Protein 5V0M (pdb70)

Foldseek 3Di:
DDVLQVQLVVVVVLQVVQLVCVVVCVVPVFQPPDDQVPRDQDPFWGWGWPDGDGPKTKIKTAGDCVVHNPDAWIWIAMNVGDIAIDGDPDDNPPRD

Structure (mmCIF, N/CA/C/O backbone):
data_5V0M
#
_entry.id   5V0M
#
_cell.length_a   46.320
_cell.length_b   21.800
_cell.length_c   83.830
_cell.angle_alpha   90.00
_cell.angle_beta   104.24
_cell.angle_gamma   90.00
#
_symmetry.space_group_name_H-M   'C 1 2 1'
#
loop_
_entity.id
_entity.type
_entity.pdbx_description
1 polymer 'Type IV pilin protein'
2 non-polymer GLYCEROL
3 water water
#
loop_
_atom_site.group_PDB
_atom_site.id
_atom_site.type_symbol
_atom_site.label_atom_id
_atom_site.label_alt_id
_atom_site.label_comp_id
_atom_site.label_asym_id
_atom_site.label_entity_id
_atom_site.label_seq_id
_atom_site.pdbx_PDB_ins_code
_atom_site.Cartn_x
_atom_site.Cartn_y
_atom_site.Cartn_z
_atom_site.occupancy
_atom_site.B_iso_or_equiv
_atom_site.auth_seq_id
_atom_site.auth_comp_id
_atom_site.auth_asym_id
_atom_site.auth_atom_id
_atom_site.pdbx_PDB_model_num
ATOM 1 N N . GLY A 1 1 ? 30.515 -7.471 77.823 1.00 11.77 25 GLY A N 1
ATOM 2 C CA . GLY A 1 1 ? 30.818 -7.390 79.247 1.00 7.90 25 GLY A CA 1
ATOM 3 C C . GLY A 1 1 ? 32.274 -7.064 79.495 1.00 10.89 25 GLY A C 1
ATOM 4 O O . GLY A 1 1 ? 33.053 -6.908 78.559 1.00 13.22 25 GLY A O 1
ATOM 7 N N . SER A 1 2 ? 32.664 -6.961 80.764 1.00 11.28 26 SER A N 1
ATOM 8 C CA . SER A 1 2 ? 34.012 -6.539 81.131 1.00 11.09 26 SER A CA 1
ATOM 9 C C . SER A 1 2 ? 34.543 -7.396 82.274 1.00 8.20 26 SER A C 1
ATOM 10 O O . SER A 1 2 ? 33.971 -7.383 83.372 1.00 8.70 26 SER A O 1
ATOM 18 N N . HIS A 1 3 ? 35.656 -8.098 82.028 1.00 10.75 27 HIS A N 1
ATOM 19 C CA . HIS A 1 3 ? 36.341 -8.827 83.088 1.00 11.59 27 HIS A CA 1
ATOM 20 C C . HIS A 1 3 ? 36.731 -7.887 84.214 1.00 7.54 27 HIS A C 1
ATOM 21 O O . HIS A 1 3 ? 36.606 -8.227 85.395 1.00 7.47 27 HIS A O 1
ATOM 69 N N . ARG A 1 5 ? 35.338 -5.048 85.239 1.00 6.99 29 ARG A N 1
ATOM 70 C CA . ARG A 1 5 ? 34.212 -4.687 86.101 1.00 9.23 29 ARG A CA 1
ATOM 71 C C . ARG A 1 5 ? 33.815 -5.856 86.990 1.00 7.48 29 ARG A C 1
ATOM 72 O O . ARG A 1 5 ? 33.525 -5.670 88.180 1.00 7.32 29 ARG A O 1
ATOM 94 N N . ARG A 1 6 ? 33.794 -7.067 86.445 1.00 6.90 30 ARG A N 1
ATOM 95 C CA . ARG A 1 6 ? 33.462 -8.214 87.275 1.00 6.65 30 ARG A CA 1
ATOM 96 C C . ARG A 1 6 ? 34.438 -8.339 88.425 1.00 7.97 30 ARG A C 1
ATOM 97 O O . ARG A 1 6 ? 34.020 -8.515 89.573 1.00 6.27 30 ARG A O 1
ATOM 118 N N . VAL A 1 7 ? 35.745 -8.232 88.156 1.00 5.94 31 VAL A N 1
ATOM 119 C CA . VAL A 1 7 ? 36.741 -8.343 89.226 1.00 5.23 31 VAL A CA 1
ATOM 120 C C . VAL A 1 7 ? 36.550 -7.242 90.264 1.00 4.00 31 VAL A C 1
ATOM 121 O O . VAL A 1 7 ? 36.518 -7.500 91.475 1.00 5.49 31 VAL A O 1
ATOM 134 N N . ARG A 1 8 ? 36.435 -5.997 89.802 1.00 4.31 32 ARG A N 1
ATOM 135 C CA . ARG A 1 8 ? 36.412 -4.879 90.737 1.00 5.75 32 ARG A CA 1
ATOM 136 C C . ARG A 1 8 ? 35.155 -4.913 91.591 1.00 5.24 32 ARG A C 1
ATOM 137 O O . ARG A 1 8 ? 35.212 -4.611 92.793 1.00 5.88 32 ARG A O 1
ATOM 158 N N . LEU A 1 9 ? 34.017 -5.274 91.006 1.00 5.70 33 LEU A N 1
ATOM 159 C CA . LEU A 1 9 ? 32.792 -5.380 91.793 1.00 7.35 33 LEU A CA 1
ATOM 160 C C . LEU A 1 9 ? 32.848 -6.535 92.768 1.00 5.94 33 LEU A C 1
ATOM 161 O O . LEU A 1 9 ? 32.325 -6.412 93.887 1.00 8.93 33 LEU A O 1
ATOM 177 N N . SER A 1 10 ? 33.523 -7.630 92.412 1.00 8.02 34 SER A N 1
ATOM 178 C CA . SER A 1 10 ? 33.690 -8.716 93.373 1.00 8.09 34 SER A CA 1
ATOM 179 C C . SER A 1 10 ? 34.591 -8.283 94.520 1.00 7.92 34 SER A C 1
ATOM 180 O O . SER A 1 10 ? 34.331 -8.608 95.691 1.00 9.32 34 SER A O 1
ATOM 188 N N . GLU A 1 11 ? 35.626 -7.519 94.214 1.00 7.45 35 GLU A N 1
ATOM 189 C CA . GLU A 1 11 ? 36.541 -7.092 95.266 1.00 9.58 35 GLU A CA 1
ATOM 190 C C . GLU A 1 11 ? 35.884 -6.091 96.207 1.00 6.70 35 GLU A C 1
ATOM 191 O O . GLU A 1 11 ? 36.172 -6.096 97.408 1.00 8.65 35 GLU A O 1
ATOM 203 N N . VAL A 1 12 ? 35.030 -5.192 95.696 1.00 7.74 36 VAL A N 1
ATOM 204 C CA . VAL A 1 12 ? 34.421 -4.224 96.609 1.00 7.40 36 VAL A CA 1
ATOM 205 C C . VAL A 1 12 ? 33.399 -4.912 97.498 1.00 6.68 36 VAL A C 1
ATOM 206 O O . VAL A 1 12 ? 33.167 -4.483 98.645 1.00 7.31 36 VAL A O 1
ATOM 219 N N . ARG A 1 13 ? 32.808 -6.017 97.037 1.00 8.99 37 ARG A N 1
ATOM 220 C CA . ARG A 1 13 ? 31.994 -6.819 97.943 1.00 7.46 37 ARG A CA 1
ATOM 221 C C . ARG A 1 13 ? 32.812 -7.214 99.165 1.00 8.21 37 ARG A C 1
ATOM 222 O O . ARG A 1 13 ? 32.351 -7.088 100.300 1.00 8.73 37 ARG A O 1
ATOM 243 N N . THR A 1 14 ? 34.047 -7.664 98.949 1.00 9.00 38 THR A N 1
ATOM 244 C CA . THR A 1 14 ? 34.911 -8.077 100.043 1.00 7.49 38 THR A CA 1
ATOM 245 C C . THR A 1 14 ? 35.264 -6.899 100.949 1.00 7.97 38 THR A C 1
ATOM 246 O O . THR A 1 14 ? 35.253 -7.016 102.176 1.00 9.31 38 THR A O 1
ATOM 257 N N . THR A 1 15 ? 35.591 -5.754 100.364 1.00 6.17 39 THR A N 1
ATOM 258 C CA . THR A 1 15 ? 35.906 -4.567 101.163 1.00 7.67 39 THR A CA 1
ATOM 259 C C . THR A 1 15 ? 34.734 -4.200 102.068 1.00 8.41 39 THR A C 1
ATOM 260 O O . THR A 1 15 ? 34.914 -3.873 103.246 1.00 6.72 39 THR A O 1
ATOM 271 N N . LEU A 1 16 ? 33.527 -4.205 101.516 1.00 5.36 40 LEU A N 1
ATOM 272 C CA . LEU A 1 16 ? 32.351 -3.873 102.318 1.00 5.33 40 LEU A CA 1
ATOM 273 C C . LEU A 1 16 ? 32.148 -4.897 103.429 1.00 5.10 40 LEU A C 1
ATOM 274 O O . LEU A 1 16 ? 31.883 -4.529 104.582 1.00 6.55 40 LEU A O 1
ATOM 290 N N . LEU A 1 17 ? 32.270 -6.195 103.111 1.00 7.36 41 LEU A N 1
ATOM 291 C CA . LEU A 1 17 ? 32.049 -7.213 104.133 1.00 9.58 41 LEU A CA 1
ATOM 292 C C . LEU A 1 17 ? 33.055 -7.057 105.264 1.00 8.92 41 LEU A C 1
ATOM 293 O O . LEU A 1 17 ? 32.696 -7.196 106.442 1.00 8.13 41 LEU A O 1
ATOM 309 N N . HIS A 1 18 ? 34.318 -6.753 104.943 1.00 9.94 42 HIS A N 1
ATOM 310 C CA . HIS A 1 18 ? 35.317 -6.554 105.990 1.00 10.37 42 HIS A CA 1
ATOM 311 C C . HIS A 1 18 ? 34.949 -5.372 106.883 1.00 8.24 42 HIS A C 1
ATOM 312 O O . HIS A 1 18 ? 35.060 -5.444 108.118 1.00 9.27 42 HIS A O 1
ATOM 326 N N . ASN A 1 19 ? 34.516 -4.263 106.277 1.00 6.56 43 ASN A N 1
ATOM 327 C CA . ASN A 1 19 ? 34.086 -3.114 107.064 1.00 8.33 43 ASN A CA 1
ATOM 328 C C . ASN A 1 19 ? 32.908 -3.490 107.951 1.00 6.99 43 ASN A C 1
ATOM 329 O O . ASN A 1 19 ? 32.852 -3.098 109.123 1.00 9.19 43 ASN A O 1
ATOM 340 N N . ALA A 1 20 ? 31.950 -4.250 107.421 1.00 8.19 44 ALA A N 1
ATOM 341 C CA . ALA A 1 20 ? 30.792 -4.622 108.226 1.00 8.38 44 ALA A CA 1
ATOM 342 C C . ALA A 1 20 ? 31.194 -5.503 109.397 1.00 7.42 44 ALA A C 1
ATOM 343 O O . ALA A 1 20 ? 30.640 -5.375 110.501 1.00 9.57 44 ALA A O 1
ATOM 350 N N . GLN A 1 21 ? 32.157 -6.397 109.197 1.00 9.09 45 GLN A N 1
ATOM 351 C CA . GLN A 1 21 ? 32.635 -7.220 110.300 1.00 12.05 45 GLN A CA 1
ATOM 352 C C . GLN A 1 21 ? 33.284 -6.372 111.386 1.00 9.37 45 GLN A C 1
ATOM 353 O O . GLN A 1 21 ? 33.059 -6.600 112.592 1.00 11.11 45 GLN A O 1
ATOM 367 N N . THR A 1 22 ? 34.090 -5.390 110.995 1.00 10.98 46 THR A N 1
ATOM 368 C CA . THR A 1 22 ? 34.709 -4.490 111.960 1.00 12.35 46 THR A CA 1
ATOM 369 C C . THR A 1 22 ? 33.657 -3.757 112.771 1.00 11.38 46 THR A C 1
ATOM 370 O O . THR A 1 22 ? 33.786 -3.610 113.998 1.00 12.58 46 THR A O 1
ATOM 415 N N A GLU A 1 24 ? 30.573 -4.794 113.272 0.56 10.20 48 GLU A N 1
ATOM 416 N N B GLU A 1 24 ? 30.479 -4.549 113.379 0.44 8.50 48 GLU A N 1
ATOM 417 C CA A GLU A 1 24 ? 29.886 -5.780 114.094 0.56 14.56 48 GLU A CA 1
ATOM 418 C CA B GLU A 1 24 ? 29.757 -5.441 114.282 0.44 13.25 48 GLU A CA 1
ATOM 419 C C A GLU A 1 24 ? 30.665 -6.064 115.366 0.56 10.43 48 GLU A C 1
ATOM 420 C C B GLU A 1 24 ? 30.571 -5.706 115.539 0.44 13.90 48 GLU A C 1
ATOM 421 O O A GLU A 1 24 ? 30.063 -6.300 116.420 0.56 10.94 48 GLU A O 1
ATOM 422 O O B GLU A 1 24 ? 30.062 -5.596 116.661 0.44 7.23 48 GLU A O 1
ATOM 445 N N A ARG A 1 25 ? 31.992 -6.033 115.306 0.56 10.59 49 ARG A N 1
ATOM 446 N N B ARG A 1 25 ? 31.846 -6.051 115.377 0.44 10.09 49 ARG A N 1
ATOM 447 C CA A ARG A 1 25 ? 32.771 -6.220 116.524 0.56 13.46 49 ARG A CA 1
ATOM 448 C CA B ARG A 1 25 ? 32.707 -6.219 116.543 0.44 13.46 49 ARG A CA 1
ATOM 449 C C A ARG A 1 25 ? 32.687 -4.989 117.413 0.56 14.78 49 ARG A C 1
ATOM 450 C C B ARG A 1 25 ? 32.672 -4.982 117.424 0.44 14.85 49 ARG A C 1
ATOM 451 O O A ARG A 1 25 ? 32.542 -5.107 118.639 0.56 14.87 49 ARG A O 1
ATOM 452 O O B ARG A 1 25 ? 32.561 -5.084 118.653 0.44 14.85 49 ARG A O 1
ATOM 493 N N . TYR A 1 26 ? 32.765 -3.800 116.814 1.00 11.83 50 TYR A N 1
ATOM 494 C CA . TYR A 1 26 ? 32.649 -2.561 117.579 1.00 14.08 50 TYR A CA 1
ATOM 495 C C . TYR A 1 26 ? 31.327 -2.503 118.337 1.00 14.22 50 TYR A C 1
ATOM 496 O O . TYR A 1 26 ? 31.293 -2.099 119.507 1.00 13.56 50 TYR A O 1
ATOM 515 N N . TYR A 1 27 ? 30.228 -2.894 117.692 1.00 11.63 51 TYR A N 1
ATOM 516 C CA . TYR A 1 27 ? 28.931 -2.893 118.353 1.00 16.44 51 TYR A CA 1
ATOM 517 C C . TYR A 1 27 ? 28.931 -3.840 119.545 1.00 11.31 51 TYR A C 1
ATOM 518 O O . TYR A 1 27 ? 28.368 -3.526 120.602 1.00 12.94 51 TYR A O 1
ATOM 536 N N A ARG A 1 28 ? 29.552 -5.001 119.417 0.53 11.86 52 ARG A N 1
ATOM 537 N N B ARG A 1 28 ? 29.560 -5.009 119.387 0.47 11.88 52 ARG A N 1
ATOM 538 C CA A ARG A 1 28 ? 29.566 -5.889 120.572 0.53 10.88 52 ARG A CA 1
ATOM 539 C CA B ARG A 1 28 ? 29.669 -5.966 120.484 0.47 11.95 52 ARG A CA 1
ATOM 540 C C A ARG A 1 28 ? 30.405 -5.312 121.700 0.53 13.13 52 ARG A C 1
ATOM 541 C C B ARG A 1 28 ? 30.441 -5.377 121.655 0.47 12.74 52 ARG A C 1
ATOM 542 O O A ARG A 1 28 ? 30.110 -5.560 122.877 0.53 12.81 52 ARG A O 1
ATOM 543 O O B ARG A 1 28 ? 30.149 -5.697 122.816 0.47 12.92 52 ARG A O 1
ATOM 584 N N . GLN A 1 29 ? 31.416 -4.509 121.376 1.00 11.12 53 GLN A N 1
ATOM 585 C CA . GLN A 1 29 ? 32.247 -3.895 122.412 1.00 15.60 53 GLN A CA 1
ATOM 586 C C . GLN A 1 29 ? 31.611 -2.662 123.038 1.00 15.12 53 GLN A C 1
ATOM 587 O O . GLN A 1 29 ? 31.878 -2.367 124.219 1.00 13.68 53 GLN A O 1
ATOM 602 N N . LYS A 1 30 ? 30.774 -1.930 122.297 1.00 15.00 54 LYS A N 1
ATOM 603 C CA . LYS A 1 30 ? 30.319 -0.620 122.733 1.00 14.81 54 LYS A CA 1
ATOM 604 C C . LYS A 1 30 ? 28.811 -0.501 122.843 1.00 13.82 54 LYS A C 1
ATOM 605 O O . LYS A 1 30 ? 28.329 0.402 123.548 1.00 17.86 54 LYS A O 1
ATOM 624 N N . GLY A 1 31 ? 28.057 -1.384 122.204 1.00 15.59 55 GLY A N 1
ATOM 625 C CA . GLY A 1 31 ? 26.615 -1.324 122.274 1.00 13.37 55 GLY A CA 1
ATOM 626 C C . GLY A 1 31 ? 25.975 -0.218 121.470 1.00 14.53 55 GLY A C 1
ATOM 627 O O . GLY A 1 31 ? 24.794 0.075 121.675 1.00 14.37 55 GLY A O 1
ATOM 631 N N . THR A 1 32 ? 26.715 0.409 120.554 1.00 14.09 56 THR A N 1
ATOM 632 C CA . THR A 1 32 ? 26.155 1.440 119.696 1.00 15.81 56 THR A CA 1
ATOM 633 C C . THR A 1 32 ? 27.116 1.646 118.540 1.00 11.00 56 THR A C 1
ATOM 634 O O . THR A 1 32 ? 28.317 1.405 118.678 1.00 13.08 56 THR A O 1
ATOM 645 N N . PHE A 1 33 ? 26.577 2.106 117.403 1.00 15.73 57 PHE A N 1
ATOM 646 C CA . PHE A 1 33 ? 27.414 2.580 116.308 1.00 12.89 57 PHE A CA 1
ATOM 647 C C . PHE A 1 33 ? 27.634 4.083 116.352 1.00 15.68 57 PHE A C 1
ATOM 648 O O . PHE A 1 33 ? 28.458 4.587 115.581 1.00 19.87 57 PHE A O 1
ATOM 665 N N . LYS A 1 34 ? 26.930 4.813 117.235 1.00 15.93 58 LYS A N 1
ATOM 666 C CA . LYS A 1 34 ? 26.947 6.269 117.182 1.00 13.75 58 LYS A CA 1
ATOM 667 C C . LYS A 1 34 ? 28.324 6.868 117.439 1.00 18.68 58 LYS A C 1
ATOM 668 O O . LYS A 1 34 ? 28.581 7.989 116.990 1.00 26.37 58 LYS A O 1
ATOM 687 N N . THR A 1 35 ? 29.215 6.154 118.130 1.00 12.87 59 THR A N 1
ATOM 688 C CA . THR A 1 35 ? 30.518 6.677 118.517 1.00 13.42 59 THR A CA 1
ATOM 689 C C . THR A 1 35 ? 31.650 6.212 117.607 1.00 18.18 59 THR A C 1
ATOM 690 O O . THR A 1 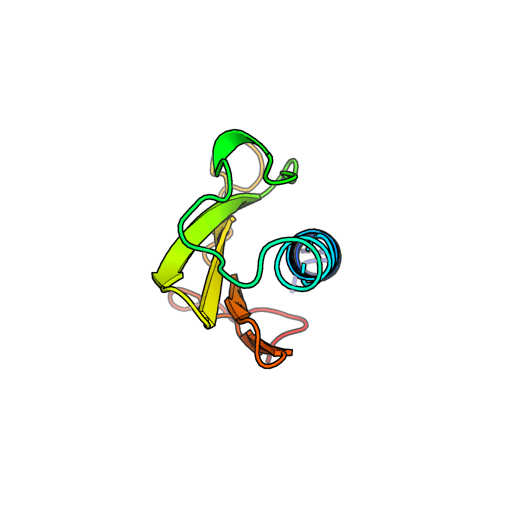35 ? 32.801 6.627 117.804 1.00 17.27 59 THR A O 1
ATOM 701 N N . TYR A 1 36 ? 31.357 5.349 116.634 1.00 16.19 60 TYR A N 1
ATOM 702 C CA . TYR A 1 36 ? 32.378 4.851 115.716 1.00 16.44 60 TYR A CA 1
ATOM 703 C C . TYR A 1 36 ? 33.032 5.980 114.920 1.00 19.15 60 TYR A C 1
ATOM 704 O O . TYR A 1 36 ? 32.351 6.871 114.401 1.00 19.18 60 TYR A O 1
ATOM 722 N N . ASP A 1 37 ? 34.363 5.932 114.827 1.00 15.15 61 ASP A N 1
ATOM 723 C CA . ASP A 1 37 ? 35.160 6.910 114.081 1.00 17.07 61 ASP A CA 1
ATOM 724 C C . ASP A 1 37 ? 35.101 6.527 112.608 1.00 11.74 61 ASP A C 1
ATOM 725 O O . ASP A 1 37 ? 35.762 5.584 112.172 1.00 17.29 61 ASP A O 1
ATOM 734 N N . LYS A 1 38 ? 34.312 7.279 111.845 1.00 12.85 62 LYS A N 1
ATOM 735 C CA . LYS A 1 38 ? 34.191 7.009 110.415 1.00 14.04 62 LYS A CA 1
ATOM 736 C C . LYS A 1 38 ? 35.525 7.071 109.681 1.00 21.48 62 LYS A C 1
ATOM 737 O O . LYS A 1 38 ? 35.651 6.496 108.595 1.00 20.34 62 LYS A O 1
ATOM 756 N N . ASN A 1 39 ? 36.536 7.728 110.238 1.00 17.60 63 ASN A N 1
ATOM 757 C CA . ASN A 1 39 ? 37.815 7.746 109.539 1.00 18.96 63 ASN A CA 1
ATOM 758 C C . ASN A 1 39 ? 38.452 6.371 109.440 1.00 32.45 63 ASN A C 1
ATOM 759 O O . ASN A 1 39 ? 39.399 6.209 108.663 1.00 29.47 63 ASN A O 1
ATOM 770 N N . LYS A 1 40 ? 37.950 5.381 110.176 1.00 19.63 64 LYS A N 1
ATOM 771 C CA . LYS A 1 40 ? 38.589 4.076 110.252 1.00 25.29 64 LYS A CA 1
ATOM 772 C C . LYS A 1 40 ? 38.098 3.088 109.187 1.00 21.04 64 LYS A C 1
ATOM 773 O O . LYS A 1 40 ? 38.508 1.919 109.205 1.00 30.17 64 LYS A O 1
ATOM 792 N N . LEU A 1 41 ? 37.264 3.525 108.252 1.00 11.91 65 LEU A N 1
ATOM 793 C CA . LEU A 1 41 ? 36.755 2.621 107.23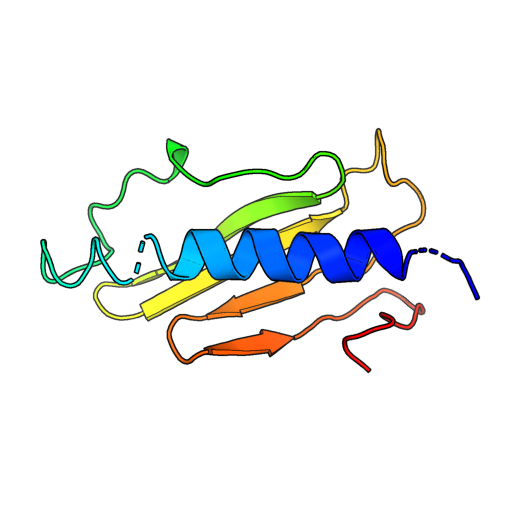2 1.00 12.18 65 LEU A CA 1
ATOM 794 C C . LEU A 1 41 ? 37.852 2.249 106.246 1.00 16.40 65 LEU A C 1
ATOM 795 O O . LEU A 1 41 ? 38.616 3.108 105.786 1.00 17.21 65 LEU A O 1
ATOM 811 N N A LYS A 1 42 ? 37.918 0.959 105.921 0.41 11.56 66 LYS A N 1
ATOM 812 N N B LYS A 1 42 ? 37.922 0.961 105.915 0.59 11.53 66 LYS A N 1
ATOM 813 C CA A LYS A 1 42 ? 38.850 0.454 104.927 0.41 11.57 66 LYS A CA 1
ATOM 814 C CA B LYS A 1 42 ? 38.872 0.474 104.929 0.59 11.55 66 LYS A CA 1
ATOM 815 C C A LYS A 1 42 ? 38.355 0.813 103.532 0.41 11.30 66 LYS A C 1
ATOM 816 C C B LYS A 1 42 ? 38.371 0.770 103.521 0.59 11.20 66 LYS A C 1
ATOM 817 O O A LYS A 1 42 ? 37.164 0.692 103.222 0.41 10.77 66 LYS A O 1
ATOM 818 O O B LYS A 1 42 ? 37.197 0.557 103.191 0.59 10.62 66 LYS A O 1
ATOM 855 N N . GLN A 1 43 ? 39.279 1.257 102.691 1.00 8.96 67 GLN A N 1
ATOM 856 C CA . GLN A 1 43 ? 38.972 1.701 101.348 1.00 12.03 67 GLN A CA 1
ATOM 857 C C . GLN A 1 43 ? 39.414 0.683 100.315 1.00 7.35 67 GLN A C 1
ATOM 858 O O . GLN A 1 43 ? 40.065 -0.329 100.591 1.00 10.28 67 GLN A O 1
ATOM 873 N N . ASN A 1 44 ? 39.068 1.008 99.088 1.00 9.57 68 ASN A N 1
ATOM 874 C CA . ASN A 1 44 ? 39.359 0.228 97.917 1.00 11.16 68 ASN A CA 1
ATOM 875 C C . ASN A 1 44 ? 39.962 1.164 96.869 1.00 7.61 68 ASN A C 1
ATOM 876 O O . ASN A 1 44 ? 39.592 2.331 96.808 1.00 8.92 68 ASN A O 1
ATOM 887 N N . LYS A 1 45 ? 40.887 0.659 96.035 1.00 8.92 69 LYS A N 1
ATOM 888 C CA . LYS A 1 45 ? 41.503 1.473 94.997 1.00 10.56 69 LYS A CA 1
ATOM 889 C C . LYS A 1 45 ? 40.469 2.053 94.033 1.00 5.72 69 LYS A C 1
ATOM 890 O O . LYS A 1 45 ? 40.686 3.111 93.447 1.00 7.45 69 LYS A O 1
ATOM 909 N N . TYR A 1 46 ? 39.354 1.353 93.840 1.00 6.03 70 TYR A N 1
ATOM 910 C CA . TYR A 1 46 ? 38.392 1.607 92.778 1.00 5.33 70 TYR A CA 1
ATOM 911 C C . TYR A 1 46 ? 37.066 2.165 93.263 1.00 4.39 70 TYR A C 1
ATOM 912 O O . TYR A 1 46 ? 36.238 2.554 92.422 1.00 5.68 70 TYR A O 1
ATOM 930 N N . PHE A 1 47 ? 36.836 2.195 94.582 1.00 4.85 71 PHE A N 1
ATOM 931 C CA . PHE A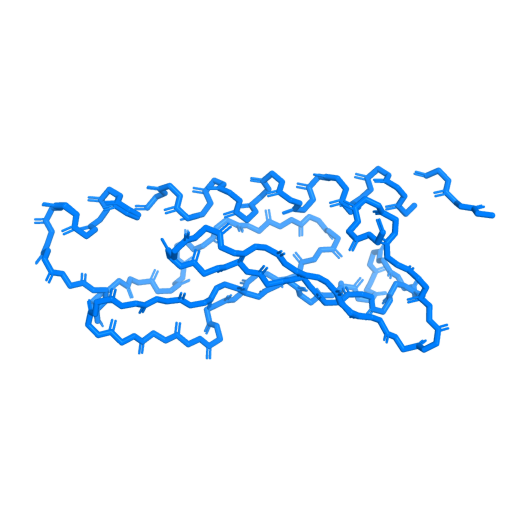 1 47 ? 35.590 2.652 95.179 1.00 5.36 71 PHE A CA 1
ATOM 932 C C . PHE A 1 47 ? 35.902 3.341 96.498 1.00 6.83 71 PHE A C 1
ATOM 933 O O . PHE A 1 47 ? 36.685 2.827 97.310 1.00 7.68 71 PHE A O 1
ATOM 950 N N . ASN A 1 48 ? 35.236 4.475 96.713 1.00 5.28 72 ASN A N 1
ATOM 951 C CA . ASN A 1 48 ? 35.301 5.214 97.970 1.00 8.44 72 ASN A CA 1
ATOM 952 C C . ASN A 1 48 ? 34.211 4.692 98.901 1.00 5.19 72 ASN A C 1
ATOM 953 O O . ASN A 1 48 ? 33.033 4.663 98.524 1.00 6.72 72 ASN A O 1
ATOM 964 N N . VAL A 1 49 ? 34.594 4.238 100.090 1.00 7.06 73 VAL A N 1
ATOM 965 C CA . VAL A 1 49 ? 33.659 3.637 101.034 1.00 7.48 73 VAL A CA 1
ATOM 966 C C . VAL A 1 49 ? 33.322 4.637 102.130 1.00 7.85 73 VAL A C 1
ATOM 967 O O . VAL A 1 49 ? 34.223 5.195 102.768 1.00 9.51 73 VAL A O 1
ATOM 980 N N . THR A 1 50 ? 32.028 4.831 102.379 1.00 6.16 74 THR A N 1
ATOM 981 C CA . THR A 1 50 ? 31.548 5.731 103.416 1.00 6.90 74 THR A CA 1
ATOM 982 C C . THR A 1 50 ? 30.410 5.057 104.160 1.00 8.66 74 THR A C 1
ATOM 983 O O . THR A 1 50 ? 29.877 4.034 103.730 1.00 8.75 74 THR A O 1
ATOM 994 N N . LEU A 1 51 ? 30.058 5.612 105.305 1.00 9.32 75 LEU A N 1
ATOM 995 C CA . LEU A 1 51 ? 28.830 5.252 105.996 1.00 8.64 75 LEU A CA 1
ATOM 996 C C . LEU A 1 51 ? 27.764 6.230 105.563 1.00 10.36 75 LEU A C 1
ATOM 997 O O . LEU A 1 51 ? 27.786 7.397 105.967 1.00 13.59 75 LEU A O 1
ATOM 1013 N N . SER A 1 52 ? 26.824 5.756 104.755 1.00 10.33 76 SER A N 1
ATOM 1014 C CA . SER A 1 52 ? 25.748 6.608 104.286 1.00 11.94 76 SER A CA 1
ATOM 1015 C C . SER A 1 52 ? 24.671 6.786 105.338 1.00 11.68 76 SER A C 1
ATOM 1016 O O . SER A 1 52 ? 23.939 7.784 105.299 1.00 15.90 76 SER A O 1
ATOM 1024 N N . LYS A 1 53 ? 24.537 5.825 106.255 1.00 10.66 77 LYS A N 1
ATOM 1025 C CA . LYS A 1 53 ? 23.573 5.888 107.343 1.00 13.31 77 LYS A CA 1
ATOM 1026 C C . LYS A 1 53 ? 24.218 5.295 108.580 1.00 10.71 77 LYS A C 1
ATOM 1027 O O . LYS A 1 53 ? 24.824 4.226 108.510 1.00 10.25 77 LYS A O 1
ATOM 1046 N N . VAL A 1 54 ? 24.071 5.986 109.713 1.00 12.02 78 VAL A N 1
ATOM 1047 C CA . VAL A 1 54 ? 24.503 5.491 111.016 1.00 11.91 78 VAL A CA 1
ATOM 1048 C C . VAL A 1 54 ? 23.441 5.850 112.034 1.00 12.34 78 VAL A C 1
ATOM 1049 O O . VAL A 1 54 ? 23.057 7.019 112.149 1.00 18.15 78 VAL A O 1
ATOM 1062 N N . SER A 1 55 ? 22.990 4.859 112.775 1.00 10.01 79 SER A N 1
ATOM 1063 C CA . SER A 1 55 ? 22.085 5.083 113.893 1.00 11.38 79 SER A CA 1
ATOM 1064 C C . SER A 1 55 ? 22.620 4.244 115.049 1.00 13.15 79 SER A C 1
ATOM 1065 O O . SER A 1 55 ? 23.624 3.545 114.897 1.00 13.25 79 SER A O 1
ATOM 1073 N N . PRO A 1 56 ? 22.016 4.291 116.235 1.00 10.97 80 PRO A N 1
ATOM 1074 C CA . PRO A 1 56 ? 22.576 3.496 117.338 1.00 11.65 80 PRO A CA 1
ATOM 1075 C C . PRO A 1 56 ? 22.697 2.013 117.038 1.00 8.45 80 PRO A C 1
ATOM 1076 O O . PRO A 1 56 ? 23.715 1.407 117.393 1.00 12.47 80 PRO A O 1
ATOM 1087 N N . ASP A 1 57 ? 21.685 1.405 116.408 1.00 10.30 81 ASP A N 1
ATOM 1088 C CA . ASP A 1 57 ? 21.655 -0.038 116.202 1.00 13.53 81 ASP A CA 1
ATOM 1089 C C . ASP A 1 57 ? 21.750 -0.491 114.746 1.00 12.31 81 ASP A C 1
ATOM 1090 O O . ASP A 1 57 ? 21.682 -1.704 114.492 1.00 14.16 81 ASP A O 1
ATOM 1099 N N . HIS A 1 58 ? 21.929 0.425 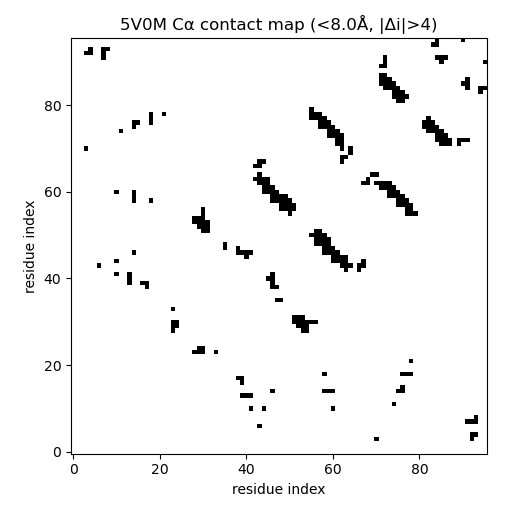113.794 1.00 10.28 82 HIS A N 1
ATOM 1100 C CA . HIS A 1 58 ? 21.983 0.042 112.391 1.00 8.92 82 HIS A CA 1
ATOM 1101 C C . HIS A 1 58 ? 22.979 0.922 111.642 1.00 12.32 82 HIS A C 1
ATOM 1102 O O . HIS A 1 58 ? 23.296 2.042 112.053 1.00 9.94 82 HIS A O 1
ATOM 1116 N N . PHE A 1 59 ? 23.454 0.408 110.508 1.00 11.27 83 PHE A N 1
ATOM 1117 C CA . PHE A 1 59 ? 24.284 1.208 109.621 1.00 7.30 83 PHE A CA 1
ATOM 1118 C C . PHE A 1 59 ? 24.101 0.751 108.181 1.00 8.60 83 PHE A C 1
ATOM 1119 O O . PHE A 1 59 ? 23.653 -0.360 107.910 1.00 9.09 83 PHE A O 1
ATOM 1136 N N . THR A 1 60 ? 24.460 1.636 107.260 1.00 7.96 84 THR A N 1
ATOM 1137 C CA . THR A 1 60 ? 24.593 1.295 105.846 1.00 7.41 84 THR A CA 1
ATOM 1138 C C . THR A 1 60 ? 25.931 1.824 105.366 1.00 7.67 84 THR A C 1
ATOM 1139 O O . THR A 1 60 ? 26.225 3.024 105.517 1.00 9.12 84 THR A O 1
ATOM 1150 N N . LEU A 1 61 ? 26.736 0.925 104.821 1.00 7.72 85 LEU A N 1
ATOM 1151 C CA . LEU A 1 61 ? 27.955 1.260 104.111 1.00 6.50 85 LEU A CA 1
ATOM 1152 C C . LEU A 1 61 ? 27.639 1.480 102.650 1.00 8.13 85 LEU A C 1
ATOM 1153 O O . LEU A 1 61 ? 26.803 0.780 102.071 1.00 7.64 85 LEU A O 1
ATOM 1169 N N . GLN A 1 62 ? 28.340 2.425 102.031 1.00 6.48 86 GLN A N 1
ATOM 1170 C CA . GLN A 1 62 ? 28.178 2.695 100.609 1.00 5.87 86 GLN A CA 1
ATOM 1171 C C . GLN A 1 62 ? 29.522 2.809 99.919 1.00 7.79 86 GLN A C 1
ATOM 1172 O O . GLN A 1 62 ? 30.419 3.512 100.398 1.00 7.63 86 GLN A O 1
ATOM 1186 N N . ALA A 1 63 ? 29.652 2.141 98.773 1.00 7.11 87 ALA A N 1
ATOM 1187 C CA . ALA A 1 63 ? 30.835 2.185 97.914 1.00 6.57 87 ALA A CA 1
ATOM 1188 C C . ALA A 1 63 ? 30.455 2.918 96.637 1.00 6.67 87 ALA A C 1
ATOM 1189 O O . ALA A 1 63 ? 29.639 2.421 95.848 1.00 8.44 87 ALA A O 1
ATOM 1196 N N . ASP A 1 64 ? 31.041 4.122 96.433 1.00 4.73 88 ASP A N 1
ATOM 1197 C CA . ASP A 1 64 ? 30.841 4.906 95.232 1.00 6.05 88 ASP A CA 1
ATOM 1198 C C . ASP A 1 64 ? 32.063 4.756 94.341 1.00 7.33 88 ASP A C 1
ATOM 1199 O O . ASP A 1 64 ? 33.195 4.841 94.841 1.00 6.53 88 ASP A O 1
ATOM 1208 N N . PRO A 1 65 ? 31.907 4.548 93.039 1.00 6.09 89 PRO A N 1
ATOM 1209 C CA . PRO A 1 65 ? 33.073 4.366 92.175 1.00 6.66 89 PRO A CA 1
ATOM 1210 C C . PRO A 1 65 ? 33.990 5.580 92.172 1.00 6.45 89 PRO A C 1
ATOM 1211 O O . PRO A 1 65 ? 33.556 6.732 92.167 1.00 8.55 89 PRO A O 1
ATOM 1222 N N . ASN A 1 66 ? 35.280 5.297 92.135 1.00 6.67 90 ASN A N 1
ATOM 1223 C CA . ASN A 1 66 ? 36.285 6.345 92.093 1.00 7.27 90 ASN A CA 1
ATOM 1224 C C . ASN A 1 66 ? 36.563 6.670 90.632 1.00 6.68 90 ASN A C 1
ATOM 1225 O O . ASN A 1 66 ? 37.090 5.816 89.922 1.00 6.69 90 ASN A O 1
ATOM 1236 N N . PRO A 1 67 ? 36.217 7.861 90.135 1.00 6.88 91 PRO A N 1
ATOM 1237 C CA . PRO A 1 67 ? 36.424 8.124 88.706 1.00 9.36 91 PRO A CA 1
ATOM 1238 C C . PRO A 1 67 ? 37.875 8.270 88.279 1.00 7.32 91 PRO A C 1
ATOM 1239 O O . PRO A 1 67 ? 38.144 8.189 87.078 1.00 9.25 91 PRO A O 1
ATOM 1250 N N . THR A 1 68 ? 38.803 8.473 89.199 1.00 6.77 92 THR A N 1
ATOM 1251 C CA . THR A 1 68 ? 40.207 8.510 88.796 1.00 7.66 92 THR A CA 1
ATOM 1252 C C . THR A 1 68 ? 40.674 7.154 88.294 1.00 6.83 92 THR A C 1
ATOM 1253 O O . THR A 1 68 ? 41.319 7.057 87.250 1.00 8.31 92 THR A O 1
ATOM 1264 N N . THR A 1 69 ? 40.360 6.091 89.034 1.00 5.86 93 THR A N 1
ATOM 1265 C CA . THR A 1 69 ? 40.856 4.761 88.706 1.00 6.18 93 THR A CA 1
ATOM 1266 C C . THR A 1 69 ? 39.800 3.878 88.060 1.00 7.20 93 THR A C 1
ATOM 1267 O O . THR A 1 69 ? 40.141 2.812 87.524 1.00 8.14 93 THR A O 1
ATOM 1278 N N . ASN A 1 70 ? 38.530 4.253 88.155 1.00 6.42 94 ASN A N 1
ATOM 1279 C CA . ASN A 1 70 ? 37.417 3.400 87.772 1.00 6.64 94 ASN A CA 1
ATOM 1280 C C . ASN A 1 70 ? 36.408 4.178 86.948 1.00 7.86 94 ASN A C 1
ATOM 1281 O O . ASN A 1 70 ? 35.207 3.974 87.065 1.00 8.65 94 ASN A O 1
ATOM 1292 N N . ASP A 1 71 ? 36.879 5.035 86.052 1.00 9.21 95 ASP A N 1
ATOM 1293 C CA . ASP A 1 71 ? 35.971 5.883 85.290 1.00 10.75 95 ASP A CA 1
ATOM 1294 C C . ASP A 1 71 ? 35.132 5.007 84.373 1.00 9.50 95 ASP A C 1
ATOM 1295 O O . ASP A 1 71 ? 35.599 4.003 83.835 1.00 14.37 95 ASP A O 1
ATOM 1304 N N . GLY A 1 72 ? 33.873 5.362 84.216 1.00 12.72 96 GLY A N 1
ATOM 1305 C CA . GLY A 1 72 ? 32.953 4.518 83.501 1.00 13.58 96 GLY A CA 1
ATOM 1306 C C . GLY A 1 72 ? 32.115 3.608 84.390 1.00 13.33 96 GLY A C 1
ATOM 1307 O O . GLY A 1 72 ? 30.996 3.256 83.999 1.00 24.95 96 GLY A O 1
ATOM 1311 N N . GLU A 1 73 ? 32.621 3.211 85.569 1.00 9.96 97 GLU A N 1
AT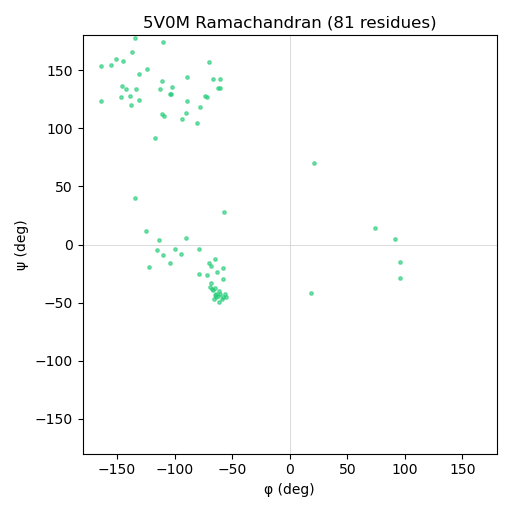OM 1312 C CA . GLU A 1 73 ? 31.796 2.453 86.514 1.00 11.13 97 GLU A CA 1
ATOM 1313 C C . GLU A 1 73 ? 30.784 3.386 87.145 1.00 9.35 97 GLU A C 1
ATOM 1314 O O . GLU A 1 73 ? 31.149 4.436 87.677 1.00 9.50 97 GLU A O 1
ATOM 1326 N N . THR A 1 74 ? 29.511 2.991 87.100 1.00 7.42 98 THR A N 1
ATOM 1327 C CA . THR A 1 74 ? 28.466 3.747 87.770 1.00 8.45 98 THR A CA 1
ATOM 1328 C C . THR A 1 74 ? 27.791 2.993 88.902 1.00 7.80 98 THR A C 1
ATOM 1329 O O . THR A 1 74 ? 26.942 3.568 89.592 1.00 8.16 98 THR A O 1
ATOM 1340 N N . CYS A 1 75 ? 28.121 1.737 89.115 1.00 5.78 99 CYS A N 1
ATOM 1341 C CA . CYS A 1 75 ? 27.433 0.977 90.145 1.00 6.00 99 CYS A CA 1
ATOM 1342 C C . CYS A 1 75 ? 27.841 1.434 91.529 1.00 6.34 99 CYS A C 1
ATOM 1343 O O . CYS A 1 75 ? 29.030 1.473 91.876 1.00 8.70 99 CYS A O 1
ATOM 1350 N N . VAL A 1 76 ? 26.841 1.747 92.333 1.00 5.96 100 VAL A N 1
ATOM 1351 C CA . VAL A 1 76 ? 27.020 2.060 93.742 1.00 7.73 100 VAL A CA 1
ATOM 1352 C C . VAL A 1 76 ? 26.571 0.852 94.536 1.00 7.73 100 VAL A C 1
ATOM 1353 O O . VAL A 1 76 ? 25.453 0.357 94.340 1.00 8.50 100 VAL A O 1
ATOM 1366 N N .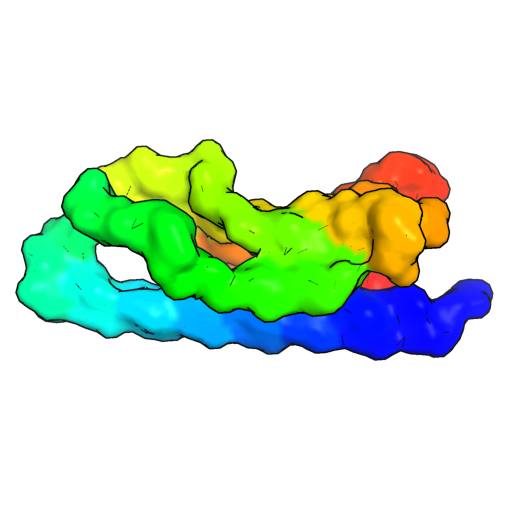 VAL A 1 77 ? 27.407 0.388 95.452 1.00 5.89 101 VAL A N 1
ATOM 1367 C CA . VAL A 1 77 ? 27.152 -0.840 96.188 1.00 6.36 101 VAL A CA 1
ATOM 1368 C C . VAL A 1 77 ? 26.912 -0.474 97.642 1.00 7.23 101 VAL A C 1
ATOM 1369 O O . VAL A 1 77 ? 27.668 0.319 98.221 1.00 9.05 101 VAL A O 1
ATOM 1382 N N . THR A 1 78 ? 25.872 -1.046 98.247 1.00 7.24 102 THR A N 1
ATOM 1383 C CA . THR A 1 78 ? 25.540 -0.788 99.653 1.00 6.60 102 THR A CA 1
ATOM 1384 C C . THR A 1 78 ? 25.483 -2.088 100.439 1.00 7.62 102 THR A C 1
ATOM 1385 O O . THR A 1 78 ? 25.150 -3.143 99.909 1.00 8.09 102 THR A O 1
ATOM 1396 N N . LEU A 1 79 ? 25.786 -2.006 101.726 1.00 7.72 103 LEU A N 1
ATOM 1397 C CA . LEU A 1 79 ? 25.731 -3.168 102.606 1.00 6.56 103 LEU A CA 1
ATOM 1398 C C . LEU A 1 79 ? 25.303 -2.669 103.971 1.00 9.22 103 LEU A C 1
ATOM 1399 O O . LEU A 1 79 ? 25.921 -1.742 104.503 1.00 10.04 103 LEU A O 1
ATOM 1415 N N . ASN A 1 80 ? 24.259 -3.253 104.539 1.00 7.18 104 ASN A N 1
ATOM 1416 C CA . ASN A 1 80 ? 23.801 -2.803 105.842 1.00 8.50 104 ASN A CA 1
ATOM 1417 C C . ASN A 1 80 ? 24.095 -3.856 106.899 1.00 8.63 104 ASN A C 1
ATOM 1418 O O . ASN A 1 80 ? 24.605 -4.938 106.612 1.00 10.76 104 ASN A O 1
ATOM 1429 N N . ASP A 1 81 ? 23.812 -3.482 108.147 1.00 11.06 105 ASP A N 1
ATOM 1430 C CA . ASP A 1 81 ? 24.161 -4.335 109.275 1.00 10.89 105 ASP A CA 1
ATOM 1431 C C . ASP A 1 81 ? 23.335 -5.613 109.311 1.00 13.59 105 ASP A C 1
ATOM 1432 O O . ASP A 1 81 ? 23.746 -6.575 109.968 1.00 18.09 105 ASP A O 1
ATOM 1441 N N . GLY A 1 82 ? 22.197 -5.649 108.614 1.00 13.44 106 GLY A N 1
ATOM 1442 C CA . GLY A 1 82 ? 21.433 -6.873 108.467 1.00 15.30 106 GLY A CA 1
ATOM 1443 C C . GLY A 1 82 ? 21.973 -7.835 107.438 1.00 16.33 106 GLY A C 1
ATOM 1444 O O . GLY A 1 82 ? 21.456 -8.945 107.281 1.00 15.70 106 GLY A O 1
ATOM 1448 N N . GLY A 1 83 ? 23.022 -7.448 106.726 1.00 10.90 107 GLY A N 1
ATOM 1449 C CA . GLY A 1 83 ? 23.601 -8.306 105.722 1.00 12.94 107 GLY A CA 1
ATOM 1450 C C . GLY A 1 83 ? 23.056 -8.127 104.328 1.00 8.44 107 GLY A C 1
ATOM 1451 O O . GLY A 1 83 ? 23.435 -8.893 103.435 1.00 14.92 107 GLY A O 1
ATOM 1455 N N . THR A 1 84 ? 22.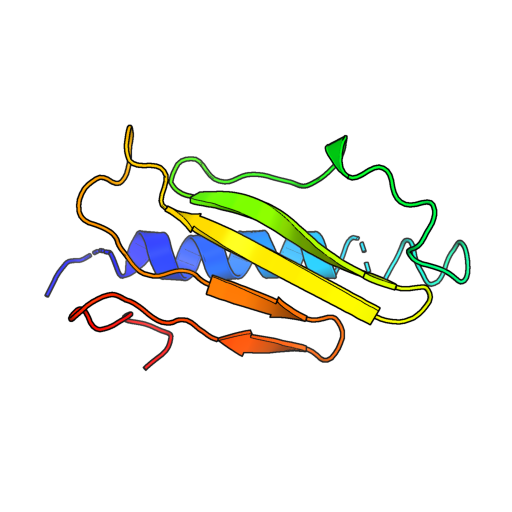184 -7.161 104.100 1.00 8.73 108 THR A N 1
ATOM 1456 C CA . THR A 1 84 ? 21.658 -6.926 102.761 1.00 10.57 108 THR A CA 1
ATOM 1457 C C . THR A 1 84 ? 22.708 -6.180 101.951 1.00 7.06 108 THR A C 1
ATOM 1458 O O . THR A 1 84 ? 23.064 -5.043 102.285 1.00 10.12 108 THR A O 1
ATOM 1469 N N . ILE A 1 85 ? 23.177 -6.803 100.873 1.00 8.73 109 ILE A N 1
ATOM 1470 C CA . ILE A 1 85 ? 24.079 -6.164 99.929 1.00 7.68 109 ILE A CA 1
ATOM 1471 C C . ILE A 1 85 ? 23.321 -5.950 98.620 1.00 8.76 109 ILE A C 1
ATOM 1472 O O . ILE A 1 85 ? 22.506 -6.790 98.206 1.00 10.28 109 ILE A O 1
ATOM 1488 N N . ALA A 1 86 ? 23.554 -4.814 97.979 1.00 9.47 110 ALA A N 1
ATOM 1489 C CA . ALA A 1 86 ? 22.820 -4.479 96.775 1.00 8.13 110 ALA A CA 1
ATOM 1490 C C . ALA A 1 86 ? 23.660 -3.522 95.952 1.00 11.38 110 ALA A C 1
ATOM 1491 O O . ALA A 1 86 ? 24.515 -2.814 96.490 1.00 10.49 110 ALA A O 1
ATOM 1498 N N . ALA A 1 87 ? 23.431 -3.507 94.647 1.00 7.77 111 ALA A N 1
ATOM 1499 C CA . ALA A 1 87 ? 24.094 -2.551 93.778 1.00 7.39 111 ALA A CA 1
ATOM 1500 C C . ALA A 1 87 ? 23.110 -2.032 92.746 1.00 10.45 111 ALA A C 1
ATOM 1501 O O . ALA A 1 87 ? 22.193 -2.739 92.326 1.00 9.55 111 ALA A O 1
ATOM 1508 N N A SER A 1 88 ? 23.351 -0.801 92.294 0.37 8.19 112 SER A N 1
ATOM 1509 N N B SER A 1 88 ? 23.296 -0.781 92.340 0.63 8.13 112 SER A N 1
ATOM 1510 C CA A SER A 1 88 ? 22.520 -0.145 91.292 0.37 7.84 112 SER A CA 1
ATOM 1511 C CA B SER A 1 88 ? 22.537 -0.221 91.233 0.63 7.76 112 SER A CA 1
ATOM 1512 C C A SER A 1 88 ? 23.396 0.796 90.478 0.37 9.50 112 SER A C 1
ATOM 1513 C C B SER A 1 88 ? 23.426 0.743 90.470 0.63 9.44 112 SER A C 1
ATOM 1514 O O A SER A 1 88 ? 24.189 1.552 91.046 0.37 8.86 112 SER A O 1
ATOM 1515 O O B SER A 1 88 ? 24.244 1.457 91.057 0.63 8.67 112 SER A O 1
ATOM 1530 N N . GLY A 1 89 ? 23.266 0.735 89.151 1.00 7.73 113 GLY A N 1
ATOM 1531 C CA . GLY A 1 89 ? 24.019 1.587 88.263 1.00 6.38 113 GLY A CA 1
ATOM 1532 C C . GLY A 1 89 ? 23.102 2.501 87.462 1.00 12.89 113 GLY A C 1
ATOM 1533 O O . GLY A 1 89 ? 21.879 2.496 87.634 1.00 15.24 113 GLY A O 1
ATOM 1538 N N . THR A 1 90 ? 23.719 3.300 86.592 1.00 9.58 114 THR A N 1
ATOM 1539 C CA . THR A 1 90 ? 23.012 4.237 85.717 1.00 10.44 114 THR A CA 1
ATOM 1540 C C . THR A 1 90 ? 23.100 3.723 84.285 1.00 16.05 114 THR A C 1
ATOM 1541 O O . THR A 1 90 ? 24.155 3.845 83.657 1.00 15.46 114 THR A O 1
ATOM 1552 N N . ASN A 1 91 ? 21.951 3.281 83.760 1.00 29.67 115 ASN A N 1
ATOM 1553 C CA . ASN A 1 91 ? 21.839 2.338 82.648 1.00 44.03 115 ASN A CA 1
ATOM 1554 C C . ASN A 1 91 ? 23.123 1.533 82.498 1.00 35.35 115 ASN A C 1
ATOM 1555 O O . ASN A 1 91 ? 23.897 1.704 81.541 1.00 29.60 115 ASN A O 1
ATOM 1566 N N . GLN A 1 92 ? 23.337 0.656 83.474 1.00 21.51 116 GLN A N 1
ATOM 1567 C CA . GLN A 1 92 ? 24.499 -0.221 83.500 1.00 12.99 116 GLN A CA 1
ATOM 1568 C C . GLN A 1 92 ? 24.217 -1.331 84.499 1.00 13.05 116 GLN A C 1
ATOM 1569 O O . GLN A 1 92 ? 23.956 -1.060 85.679 1.00 16.01 116 GLN A O 1
ATOM 1583 N N . SER A 1 93 ? 24.285 -2.578 84.063 1.00 6.86 117 SER A N 1
ATOM 1584 C CA . SER A 1 93 ? 24.141 -3.693 84.974 1.00 9.10 117 SER A CA 1
ATOM 1585 C C . SER A 1 93 ? 25.362 -3.789 85.873 1.00 7.49 117 SER A C 1
ATOM 1586 O O . SER A 1 93 ? 26.460 -3.357 85.510 1.00 9.56 117 SER A O 1
ATOM 1594 N N . CYS A 1 94 ? 25.191 -4.417 87.027 1.00 6.12 118 CYS A N 1
ATOM 1595 C CA . CYS A 1 94 ? 2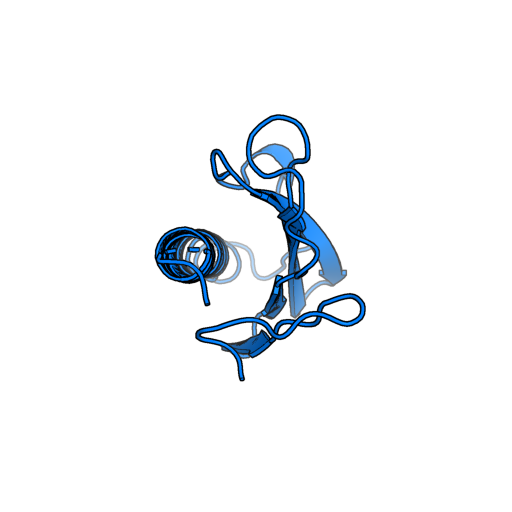6.252 -4.516 88.020 1.00 7.24 118 CYS A CA 1
ATOM 1596 C C . CYS A 1 94 ? 26.594 -5.988 88.182 1.00 7.64 118 CYS A C 1
ATOM 1597 O O . CYS A 1 94 ? 25.988 -6.690 89.007 1.00 7.87 118 CYS A O 1
ATOM 1604 N N . PRO A 1 95 ? 27.556 -6.501 87.422 1.00 8.24 119 PRO A N 1
ATOM 1605 C CA . PRO A 1 95 ? 27.815 -7.942 87.453 1.00 8.50 119 PRO A CA 1
ATOM 1606 C C . PRO A 1 95 ? 28.266 -8.411 88.829 1.00 12.29 119 PRO A C 1
ATOM 1607 O O . PRO A 1 95 ? 29.114 -7.789 89.476 1.00 11.47 119 PRO A O 1
ATOM 1618 N N . GLY A 1 96 ? 27.685 -9.525 89.274 1.00 11.52 120 GLY A N 1
ATOM 1619 C CA . GLY A 1 96 ? 27.870 -10.042 90.602 1.00 10.11 120 GLY A CA 1
ATOM 1620 C C . GLY A 1 96 ? 26.778 -9.632 91.562 1.00 10.07 120 GLY A C 1
ATOM 1621 O O . GLY A 1 96 ? 26.665 -10.213 92.641 1.00 14.01 120 GLY A O 1
ATOM 1625 N N . PHE A 1 97 ? 25.987 -8.627 91.186 1.00 10.34 121 PHE A N 1
ATOM 1626 C CA . PHE A 1 97 ? 24.893 -8.112 91.989 1.00 9.89 121 PHE A CA 1
ATOM 1627 C C . PHE A 1 97 ? 23.572 -8.130 91.237 1.00 11.49 121 PHE A C 1
ATOM 1628 O O . PHE A 1 97 ? 22.601 -7.515 91.699 1.00 10.37 121 PHE A O 1
ATOM 1645 N N . ASP A 1 98 ? 23.511 -8.798 90.091 1.00 10.22 122 ASP A N 1
ATOM 1646 C CA . ASP A 1 98 ? 22.302 -8.806 89.267 1.00 10.77 122 ASP A CA 1
ATOM 1647 C C . ASP A 1 98 ? 21.866 -10.226 88.922 1.00 11.39 122 ASP A C 1
ATOM 1648 O O . ASP A 1 98 ? 22.412 -11.230 89.418 1.00 13.82 122 ASP A O 1
#

Secondary structure (DSSP, 8-state):
----HHHHHHHHHHHHHHHH--HHHHHHS-STT--GGG----SSEEEEEEEE-SS-EEEEEEE-TTTSTT---EEEEETT--EEEE-SS---TT--

Radius of gyration: 13.64 Å; Cα contacts (8 Å, |Δi|>4): 169; chains: 1; bounding box: 20×19×44 Å

InterPro domains:
  IPR012902 Prokaryotic N-terminal methylation site [PF07963] (3-28)
  IPR012902 Prokaryotic N-terminal methylation site [PS00409] (6-26)
  IPR012902 Prokaryotic N-terminal methylation site [TIGR02532] (5-28)
  IPR031982 Type IV pilus non-core minor pilin PilE-like [PF16732] (29-106)
  IPR045584 Pilin-like [SSF54523] (8-126)

B-factor: mean 15.77, std 9.58, range [4.0, 71.2]

Solvent-accessible surface area: 6068 Å² total

Nearest PDB structures (foldseek):
  5v23-assembly1_A  TM=9.912E-01  e=3.027E-16  Neisseria meningitidis
  1bri-assembly3_C  TM=5.490E-01  e=1.014E+00  Bacillus amyloliquefaciens
  1bns-assembly3_C  TM=5.526E-01  e=1.558E+00  Bacillus amyloliquefaciens
  1gou-assembly2_B  TM=5.280E-01  e=1.656E+00  Bacillus intermedius
  1brg-assembly3_C  TM=5.168E-01  e=1.656E+00  Bacillus amyloliquefaciens

Organism: Neisseria meningitidis serogroup C (strain 8013) (NCBI:txid604162)

Sequence (96 aa):
GSHRRVRLSEVRTTLLHNAQTEERRYYRRQKGTFKTYDKNKLKKQNKYFNVTLSKVSPDHFTLQADPNPTTNDGETCVVTLNDGGTIAASSGTNQSCPGFD